Protein AF-A0A927XSB9-F1 (afdb_monomer_lite)

Radius of gyration: 23.4 Å; chains: 1; bounding box: 51×27×70 Å

Sequence (166 aa):
MTPLTPRLLVCGVFGLVYGLFAYFFMPDFPDAPRWALIGGLAAFGGLLLFMTISDDRRTRRYEKAEKRLPCVPTFCMAANLREERKVSGVNVYLCGTEIILINVSKREPVITRLPRHELRKLILVPPVELRLETYDGTRLLLLSPYMEDFIRHLRMGGWPVDGQPS

Foldseek 3Di:
DPPCLVVLQVVLVVQQVVLVCCCVPVVVPNPPSVVSNVVSVVSNVVSVVVVVVVVVVLVVLVVVVCVVDPADFPDKDWWWKDFPPDTAIWIWTHDLQWIWTWGSVDPHTDIDIDGLQQWPAWEDDPDFWIWTAGPVRGIIIIGDNCVVVVVVVCVVSVRPYDYDPD

Structure (mmCIF, N/CA/C/O backbone):
data_AF-A0A927XSB9-F1
#
_entry.id   AF-A0A927XSB9-F1
#
loop_
_atom_site.group_PDB
_atom_site.id
_atom_site.type_symbol
_atom_site.label_atom_id
_atom_site.label_alt_id
_atom_site.label_comp_id
_atom_site.label_asym_id
_atom_site.label_entity_id
_atom_site.label_seq_id
_atom_site.pdbx_PDB_ins_code
_atom_site.Cartn_x
_atom_site.Cartn_y
_atom_site.Cartn_z
_atom_site.occupancy
_atom_site.B_iso_or_equiv
_atom_site.auth_seq_id
_atom_site.auth_comp_id
_atom_site.auth_asym_id
_atom_site.auth_atom_id
_atom_site.pdbx_PDB_model_num
ATOM 1 N N . MET A 1 1 ? 12.245 -8.504 -4.744 1.00 38.50 1 MET A N 1
ATOM 2 C CA . MET A 1 1 ? 12.181 -8.222 -6.193 1.00 38.50 1 MET A CA 1
ATOM 3 C C . MET A 1 1 ? 12.680 -6.802 -6.390 1.00 38.50 1 MET A C 1
ATOM 5 O O . MET A 1 1 ? 12.006 -5.877 -5.964 1.00 38.50 1 MET A O 1
ATOM 9 N N . THR A 1 2 ? 13.897 -6.629 -6.901 1.00 41.62 2 THR A N 1
ATOM 10 C CA . THR A 1 2 ? 14.430 -5.310 -7.270 1.00 41.62 2 THR A CA 1
ATOM 11 C C . THR A 1 2 ? 13.643 -4.775 -8.470 1.00 41.62 2 THR A C 1
ATOM 13 O O . THR A 1 2 ? 13.317 -5.560 -9.364 1.00 41.62 2 THR A O 1
ATOM 16 N N . PRO A 1 3 ? 13.288 -3.480 -8.512 1.00 48.84 3 PRO A N 1
ATOM 17 C CA . PRO A 1 3 ? 12.543 -2.943 -9.640 1.00 48.84 3 PRO A CA 1
ATOM 18 C C . PRO A 1 3 ? 13.443 -2.993 -10.886 1.00 48.84 3 PRO A C 1
ATOM 20 O O . PRO A 1 3 ? 14.503 -2.374 -10.932 1.00 48.84 3 PRO A O 1
ATOM 23 N N . LEU A 1 4 ? 13.046 -3.789 -11.882 1.00 57.00 4 LEU A N 1
ATOM 24 C CA . LEU A 1 4 ? 13.707 -3.899 -13.193 1.00 57.00 4 LEU A CA 1
ATOM 25 C C . LEU A 1 4 ? 13.527 -2.627 -14.041 1.00 57.00 4 LEU A C 1
ATOM 27 O O . LEU A 1 4 ? 14.335 -2.343 -14.921 1.00 57.00 4 LEU A O 1
ATOM 31 N N . THR A 1 5 ? 12.496 -1.840 -13.740 1.00 58.78 5 THR A N 1
ATOM 32 C CA . THR A 1 5 ? 12.108 -0.602 -14.425 1.00 58.78 5 THR A CA 1
ATOM 33 C C . THR A 1 5 ? 13.198 0.477 -14.478 1.00 58.78 5 THR A C 1
ATOM 35 O O . THR A 1 5 ? 13.467 0.946 -15.581 1.00 58.78 5 THR A O 1
ATOM 38 N N . PRO A 1 6 ? 13.892 0.851 -13.381 1.00 59.81 6 PRO A N 1
ATOM 39 C CA . PRO A 1 6 ? 14.976 1.830 -13.451 1.00 59.81 6 PRO A CA 1
ATOM 40 C C . PRO A 1 6 ? 16.161 1.346 -14.295 1.00 59.81 6 PRO A C 1
ATOM 42 O O . PRO A 1 6 ? 16.740 2.133 -15.030 1.00 59.81 6 PRO A O 1
ATOM 45 N N . ARG A 1 7 ? 16.502 0.050 -14.257 1.00 63.53 7 ARG A N 1
ATOM 46 C CA . ARG A 1 7 ? 17.627 -0.493 -15.042 1.00 63.53 7 ARG A CA 1
ATOM 47 C C . ARG A 1 7 ? 17.337 -0.480 -16.541 1.00 63.53 7 ARG A C 1
ATOM 49 O O . ARG A 1 7 ? 18.194 -0.080 -17.319 1.00 63.53 7 ARG A O 1
ATOM 56 N N . LEU A 1 8 ? 16.121 -0.860 -16.931 1.00 66.94 8 LEU A N 1
ATOM 57 C CA . LEU A 1 8 ? 15.688 -0.826 -18.328 1.00 66.94 8 LEU A CA 1
ATOM 58 C C . LEU A 1 8 ? 15.603 0.607 -18.871 1.00 66.94 8 LEU A C 1
ATOM 60 O O . LEU A 1 8 ? 15.962 0.840 -20.022 1.00 66.94 8 LEU A O 1
ATOM 64 N N . LEU A 1 9 ? 15.199 1.569 -18.035 1.00 68.38 9 LEU A N 1
ATOM 65 C CA . LEU A 1 9 ? 15.166 2.985 -18.401 1.00 68.38 9 LEU A CA 1
ATOM 66 C C . LEU A 1 9 ? 16.569 3.557 -18.601 1.00 68.38 9 LEU A C 1
ATOM 68 O O . LEU A 1 9 ? 16.815 4.203 -19.616 1.00 68.38 9 LEU A O 1
ATOM 72 N N . VAL A 1 10 ? 17.514 3.236 -17.712 1.00 72.81 10 VAL A N 1
ATOM 73 C CA . VAL A 1 10 ? 18.922 3.617 -17.892 1.00 72.81 10 VAL A CA 1
ATOM 74 C C . VAL A 1 10 ? 19.497 3.009 -19.174 1.00 72.81 10 VAL A C 1
ATOM 76 O O . VAL A 1 10 ? 20.092 3.738 -19.958 1.00 72.81 10 VAL A O 1
ATOM 79 N N . CYS A 1 11 ? 19.276 1.717 -19.447 1.00 69.94 11 CYS A N 1
ATOM 80 C CA . CYS A 1 11 ? 19.756 1.081 -20.680 1.00 69.94 11 CYS A CA 1
ATOM 81 C C . CYS A 1 11 ? 19.141 1.695 -21.950 1.00 69.94 11 CYS A C 1
ATOM 83 O O . CYS A 1 11 ? 19.862 1.919 -22.920 1.00 69.94 11 CYS A O 1
ATOM 85 N N . GLY A 1 12 ? 17.838 1.997 -21.945 1.00 68.31 12 GLY A N 1
ATOM 86 C CA . GLY A 1 12 ? 17.158 2.636 -23.076 1.00 68.31 12 GLY A CA 1
ATOM 87 C C . GLY A 1 12 ? 17.679 4.047 -23.360 1.00 68.31 12 GLY A C 1
ATOM 88 O O . GLY A 1 12 ? 17.957 4.379 -24.510 1.00 68.31 12 GLY A O 1
ATOM 89 N N . VAL A 1 13 ? 17.884 4.856 -22.315 1.00 76.69 13 VAL A N 1
ATOM 90 C CA . VAL A 1 13 ? 18.477 6.199 -22.439 1.00 76.69 13 VAL A CA 1
ATOM 91 C C . VAL A 1 13 ? 19.923 6.112 -22.931 1.00 76.69 13 VAL A C 1
ATOM 93 O O . VAL A 1 13 ? 20.305 6.848 -23.835 1.00 76.69 13 VAL A O 1
ATOM 96 N N . PHE A 1 14 ? 20.717 5.182 -22.396 1.00 75.25 14 PHE A N 1
ATOM 97 C CA . PHE A 1 14 ? 22.113 5.007 -22.798 1.00 75.25 14 PHE A CA 1
ATOM 98 C C . PHE A 1 14 ? 22.244 4.580 -24.267 1.00 75.25 14 PHE A C 1
ATOM 100 O O . PHE A 1 14 ? 23.088 5.109 -24.985 1.00 75.25 14 PHE A O 1
ATOM 107 N N . GLY A 1 15 ? 21.374 3.680 -24.741 1.00 71.12 15 GLY A N 1
ATOM 108 C CA . GLY A 1 15 ? 21.325 3.269 -26.147 1.00 71.12 15 GLY A CA 1
ATOM 109 C C . GLY A 1 15 ? 20.950 4.411 -27.096 1.00 71.12 15 GLY A C 1
ATOM 110 O O . GLY A 1 15 ? 21.559 4.549 -28.155 1.00 71.12 15 GLY A O 1
ATOM 111 N N . LEU A 1 16 ? 20.007 5.273 -26.700 1.00 74.12 16 LEU A N 1
ATOM 112 C CA . LEU A 1 16 ? 19.628 6.461 -27.471 1.00 74.12 16 LEU A CA 1
ATOM 113 C C . LEU A 1 16 ? 20.778 7.479 -27.550 1.00 74.12 16 LEU A C 1
ATOM 115 O O . LEU A 1 16 ? 21.092 7.974 -28.632 1.00 74.12 16 LEU A O 1
ATOM 119 N N . VAL A 1 17 ? 21.433 7.760 -26.419 1.00 79.75 17 VAL A N 1
ATOM 120 C CA . VAL A 1 17 ? 22.582 8.679 -26.347 1.00 79.75 17 VAL A CA 1
ATOM 121 C C . VAL A 1 17 ? 23.753 8.154 -27.176 1.00 79.75 17 VAL A C 1
ATOM 123 O O . VAL A 1 17 ? 24.354 8.913 -27.932 1.00 79.75 17 VAL A 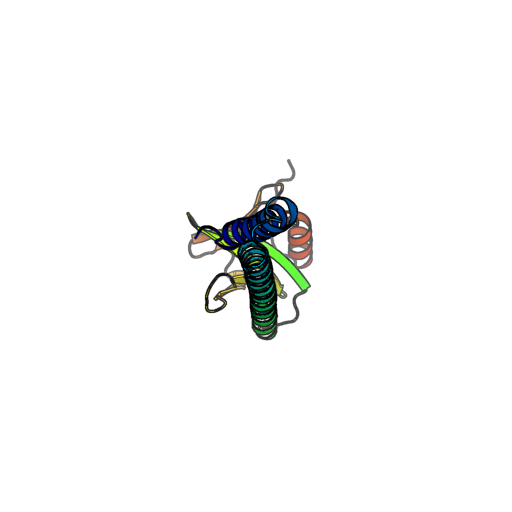O 1
ATOM 126 N N . TYR A 1 18 ? 24.048 6.856 -27.092 1.00 76.25 18 TYR A N 1
ATOM 127 C CA . TYR A 1 18 ? 25.088 6.226 -27.901 1.00 76.25 18 TYR A CA 1
ATOM 128 C C . TYR A 1 18 ? 24.769 6.284 -29.403 1.00 76.25 18 TYR A C 1
ATOM 130 O O . TYR A 1 18 ? 25.643 6.635 -30.192 1.00 76.25 18 TYR A O 1
ATOM 138 N N . GLY A 1 19 ? 23.522 6.007 -29.806 1.00 70.81 19 GLY A N 1
ATOM 139 C CA . GLY A 1 19 ? 23.090 6.108 -31.204 1.00 70.81 19 GLY A CA 1
ATOM 140 C C . GLY A 1 19 ? 23.194 7.532 -31.762 1.00 70.81 19 GLY A C 1
ATOM 141 O O . GLY A 1 19 ? 23.668 7.718 -32.880 1.00 70.81 19 GLY A O 1
ATOM 142 N N . LEU A 1 20 ? 22.830 8.542 -30.963 1.00 77.56 20 LEU A N 1
ATOM 143 C CA . LEU A 1 20 ? 23.030 9.957 -31.301 1.00 77.56 20 LEU A CA 1
ATOM 144 C C . LEU A 1 20 ? 24.515 10.295 -31.451 1.00 77.56 20 LEU A C 1
ATOM 146 O O . LEU A 1 20 ? 24.906 10.918 -32.434 1.00 77.56 20 LEU A O 1
ATOM 150 N N . PHE A 1 21 ? 25.350 9.858 -30.510 1.00 77.88 21 PHE A N 1
ATOM 151 C CA . PHE A 1 21 ? 26.790 10.096 -30.565 1.00 77.88 21 PHE A CA 1
ATOM 152 C C . PHE A 1 21 ? 27.422 9.454 -31.810 1.00 77.88 21 PHE A C 1
ATOM 154 O O . PHE A 1 21 ? 28.130 10.122 -32.557 1.00 77.88 21 PHE A O 1
ATOM 161 N N . ALA A 1 22 ? 27.108 8.191 -32.106 1.00 71.12 22 ALA A N 1
ATOM 162 C CA . ALA A 1 22 ? 27.592 7.522 -33.311 1.00 71.12 22 ALA A CA 1
ATOM 163 C C . ALA A 1 22 ? 27.161 8.260 -34.592 1.00 71.12 22 ALA A C 1
ATOM 165 O O . ALA A 1 22 ? 27.962 8.405 -35.512 1.00 71.12 22 ALA A O 1
ATOM 166 N N . TYR A 1 23 ? 25.927 8.774 -34.641 1.00 69.62 23 TYR A N 1
ATOM 167 C CA . TYR A 1 23 ? 25.404 9.509 -35.796 1.00 69.62 23 TYR A CA 1
ATOM 168 C C . TYR A 1 23 ? 26.144 10.827 -36.067 1.00 69.62 23 TYR A C 1
ATOM 170 O O . TYR A 1 23 ? 26.413 11.146 -37.222 1.00 69.62 23 TYR A O 1
ATOM 178 N N . PHE A 1 24 ? 26.492 11.586 -35.023 1.00 75.06 24 PHE A N 1
ATOM 179 C CA . PHE A 1 24 ? 27.191 12.868 -35.181 1.00 75.06 24 PHE A CA 1
ATOM 180 C C . PHE A 1 24 ? 28.705 12.727 -35.382 1.00 75.06 24 PHE A C 1
ATOM 182 O O . PHE A 1 24 ? 29.298 13.560 -36.064 1.00 75.06 24 PHE A O 1
ATOM 189 N N . PHE A 1 25 ? 29.331 11.704 -34.795 1.00 73.75 25 PHE A N 1
ATOM 190 C CA . PHE A 1 25 ? 30.794 11.588 -34.733 1.00 73.75 25 PHE A CA 1
ATOM 191 C C . PHE A 1 25 ? 31.397 10.539 -35.685 1.00 73.75 25 PHE A C 1
ATOM 193 O O . PHE A 1 25 ? 32.619 10.457 -35.777 1.00 73.75 25 PHE A O 1
ATOM 200 N N . MET A 1 26 ? 30.585 9.764 -36.418 1.00 66.69 26 MET A N 1
ATOM 201 C CA . MET A 1 26 ? 31.054 8.817 -37.447 1.00 66.69 26 MET A CA 1
ATOM 202 C C . MET A 1 26 ? 30.409 9.086 -38.822 1.00 66.69 26 MET A C 1
ATOM 204 O O . MET A 1 26 ? 29.665 8.245 -39.327 1.00 66.69 26 MET A O 1
ATOM 208 N N . PRO A 1 27 ? 30.676 10.245 -39.453 1.00 64.19 27 PRO A N 1
ATOM 209 C CA . PRO A 1 27 ? 30.068 10.611 -40.737 1.00 64.19 27 PRO A CA 1
ATOM 210 C C . PRO A 1 27 ? 30.527 9.730 -41.913 1.00 64.19 27 PRO A C 1
ATOM 212 O O . PRO A 1 27 ? 29.800 9.606 -42.897 1.00 64.19 27 PRO A O 1
ATOM 215 N N . ASP A 1 28 ? 31.697 9.093 -41.803 1.00 64.69 28 ASP A N 1
ATOM 21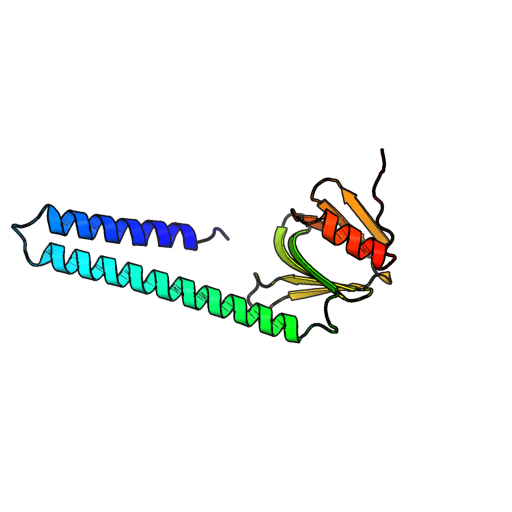6 C CA . ASP A 1 28 ? 32.329 8.321 -42.886 1.00 64.69 28 ASP A CA 1
ATOM 217 C C . ASP A 1 28 ? 31.707 6.933 -43.111 1.00 64.69 28 ASP A C 1
ATOM 219 O O . ASP A 1 28 ? 31.946 6.288 -44.131 1.00 64.69 28 ASP A O 1
ATOM 223 N N . PHE A 1 29 ? 30.875 6.472 -42.178 1.00 61.19 29 PHE A N 1
ATOM 224 C CA . PHE A 1 29 ? 30.112 5.236 -42.300 1.00 61.19 29 PHE A CA 1
ATOM 225 C C . PHE A 1 29 ? 28.634 5.614 -42.296 1.00 61.19 29 PHE A C 1
ATOM 227 O O . PHE A 1 29 ? 28.049 5.670 -41.231 1.00 61.19 29 PHE A O 1
ATOM 234 N N . PRO A 1 30 ? 27.993 5.920 -43.431 1.00 59.59 30 PRO A N 1
ATOM 235 C CA . PRO A 1 30 ? 26.651 6.510 -43.426 1.00 59.59 30 PRO A CA 1
ATOM 236 C C . PRO A 1 30 ? 25.556 5.556 -42.926 1.00 59.59 30 PRO A C 1
ATOM 238 O O . PRO A 1 30 ? 24.545 6.006 -42.388 1.00 59.59 30 PRO A O 1
ATOM 241 N N . ASP A 1 31 ? 25.746 4.244 -43.073 1.00 66.38 31 ASP A N 1
ATOM 242 C CA . ASP A 1 31 ? 24.692 3.268 -42.792 1.00 66.38 31 ASP A CA 1
ATOM 243 C C . ASP A 1 31 ? 24.696 2.788 -41.335 1.00 66.38 31 ASP A C 1
ATOM 245 O O . ASP A 1 31 ? 23.654 2.798 -40.678 1.00 66.38 31 ASP A O 1
ATOM 249 N N . ALA A 1 32 ? 25.853 2.417 -40.779 1.00 63.56 32 ALA A N 1
ATOM 250 C CA . ALA A 1 32 ? 25.947 1.860 -39.422 1.00 63.56 32 ALA A CA 1
ATOM 251 C C . ALA A 1 32 ? 25.394 2.785 -38.300 1.00 63.56 32 ALA A C 1
ATOM 253 O O . ALA A 1 32 ? 24.655 2.295 -37.441 1.00 63.56 32 ALA A O 1
ATOM 254 N N . PRO A 1 33 ? 25.638 4.109 -38.303 1.00 64.31 33 PRO A N 1
ATOM 255 C CA . PRO A 1 33 ? 25.101 5.055 -37.330 1.00 64.31 33 PRO A CA 1
ATOM 256 C C . PRO A 1 33 ? 23.606 5.317 -37.508 1.00 64.31 33 PRO A C 1
ATOM 258 O O . PRO A 1 33 ? 22.898 5.513 -36.523 1.00 64.31 33 PRO A O 1
ATOM 261 N N . ARG A 1 34 ? 23.092 5.285 -38.746 1.00 67.81 34 ARG A N 1
ATOM 262 C CA . ARG A 1 34 ? 21.647 5.395 -39.011 1.00 67.81 34 ARG A CA 1
ATOM 263 C C . ARG A 1 34 ? 20.899 4.203 -38.427 1.00 67.81 34 ARG A C 1
ATOM 265 O O . ARG A 1 34 ? 19.902 4.392 -37.734 1.00 67.81 34 ARG A O 1
ATOM 272 N N . TRP A 1 35 ? 21.411 2.991 -38.638 1.00 69.88 35 TRP A N 1
ATOM 273 C CA . TRP A 1 35 ? 20.838 1.782 -38.047 1.00 69.88 35 TRP A CA 1
ATOM 274 C C . TRP A 1 35 ? 20.955 1.770 -36.517 1.00 69.88 35 TRP A C 1
ATOM 276 O O . TRP A 1 35 ? 20.002 1.373 -35.846 1.00 69.88 35 TRP A O 1
ATOM 286 N N . ALA A 1 36 ? 22.059 2.271 -35.953 1.00 69.12 36 ALA A N 1
ATOM 287 C CA . ALA A 1 36 ? 22.220 2.428 -34.505 1.00 69.12 36 ALA A CA 1
ATOM 288 C C . ALA A 1 36 ? 21.215 3.431 -33.905 1.00 69.12 36 ALA A C 1
ATOM 290 O O . ALA A 1 36 ? 20.614 3.156 -32.865 1.00 69.12 36 ALA A O 1
ATOM 291 N N . LEU A 1 37 ? 20.975 4.562 -34.576 1.00 69.06 37 LEU A N 1
ATOM 292 C CA . LEU A 1 37 ? 19.991 5.565 -34.165 1.00 69.06 37 LEU A CA 1
ATOM 293 C C . LEU A 1 37 ? 18.555 5.022 -34.246 1.00 69.06 37 LEU A C 1
ATOM 295 O O . LEU A 1 37 ? 17.788 5.176 -33.296 1.00 69.06 37 LEU A O 1
ATOM 299 N N . ILE A 1 38 ? 18.201 4.346 -35.345 1.00 74.44 38 ILE A N 1
ATOM 300 C CA . ILE A 1 38 ? 16.883 3.717 -35.531 1.00 74.44 38 ILE A CA 1
ATOM 301 C C . ILE A 1 38 ? 16.658 2.623 -34.479 1.00 74.44 38 ILE A C 1
ATOM 303 O O . ILE A 1 38 ? 15.595 2.577 -33.863 1.00 74.44 38 ILE A O 1
ATOM 307 N N . GLY A 1 39 ? 17.663 1.780 -34.223 1.00 73.38 39 GLY A N 1
ATOM 308 C CA . GLY A 1 39 ? 17.608 0.751 -33.184 1.00 73.38 39 GLY A CA 1
ATOM 309 C C . GLY A 1 39 ? 17.442 1.337 -31.779 1.00 73.38 39 GLY A C 1
ATOM 310 O O . GLY A 1 39 ? 16.610 0.857 -31.008 1.00 73.38 39 GLY A O 1
ATOM 311 N N . GLY A 1 40 ? 18.168 2.414 -31.463 1.00 70.81 40 GLY A N 1
ATOM 312 C CA . GLY A 1 40 ? 18.045 3.140 -30.196 1.00 70.81 40 GLY A CA 1
ATOM 313 C C . GLY A 1 40 ? 16.667 3.781 -30.005 1.00 70.81 40 GLY A C 1
ATOM 314 O O . GLY A 1 40 ? 16.055 3.620 -28.948 1.00 70.81 40 GLY A O 1
ATOM 315 N N . LEU A 1 41 ? 16.136 4.442 -31.039 1.00 76.38 41 LEU A N 1
ATOM 316 C CA . LEU A 1 41 ? 14.790 5.026 -31.036 1.00 76.38 41 LEU A CA 1
ATOM 317 C C . LEU A 1 41 ? 13.697 3.961 -30.892 1.00 76.38 41 LEU A C 1
ATOM 319 O O . LEU A 1 41 ? 12.770 4.146 -30.104 1.00 76.38 41 LEU A O 1
ATOM 323 N N . ALA A 1 42 ? 13.812 2.836 -31.601 1.00 75.31 42 ALA A N 1
ATOM 324 C CA . ALA A 1 42 ? 12.857 1.735 -31.509 1.00 75.31 42 ALA A CA 1
ATOM 325 C C . ALA A 1 42 ? 12.864 1.083 -30.115 1.00 75.31 42 ALA A C 1
ATOM 327 O O . ALA A 1 42 ? 11.799 0.841 -29.545 1.00 75.31 42 ALA A O 1
ATOM 328 N N . ALA A 1 43 ? 14.045 0.849 -29.532 1.00 71.81 43 ALA A N 1
ATOM 329 C CA . ALA A 1 43 ? 14.175 0.300 -28.182 1.00 71.81 43 ALA A CA 1
ATOM 330 C C . ALA A 1 43 ? 13.606 1.252 -27.117 1.00 71.81 43 ALA A C 1
ATOM 332 O O . ALA A 1 43 ? 12.889 0.817 -26.214 1.00 71.81 43 ALA A O 1
ATOM 333 N N . PHE A 1 44 ? 13.871 2.554 -27.243 1.00 73.88 44 PHE A N 1
ATOM 334 C CA . PHE A 1 44 ? 13.332 3.571 -26.343 1.00 73.88 44 PHE A CA 1
ATOM 335 C C . PHE A 1 44 ? 11.810 3.728 -26.486 1.00 73.88 44 PHE A C 1
ATOM 337 O O . PHE A 1 44 ? 11.095 3.748 -25.485 1.00 73.88 44 PHE A O 1
ATOM 344 N N . GLY A 1 45 ? 11.290 3.757 -27.716 1.00 75.38 45 GLY A N 1
ATOM 345 C CA . GLY A 1 45 ? 9.851 3.788 -27.985 1.00 75.38 45 GLY A CA 1
ATOM 346 C C . GLY A 1 45 ? 9.128 2.553 -27.441 1.00 75.38 45 GLY A C 1
ATOM 347 O O . GLY A 1 45 ? 8.101 2.683 -26.777 1.00 75.38 45 GLY A O 1
ATOM 348 N N . GLY A 1 46 ? 9.696 1.358 -27.636 1.00 75.44 46 GLY A N 1
ATOM 349 C CA . GLY A 1 46 ? 9.180 0.115 -27.058 1.00 75.44 46 GLY A CA 1
ATOM 350 C C . GLY A 1 46 ? 9.190 0.120 -25.526 1.00 75.44 46 GLY A C 1
ATOM 351 O O . GLY A 1 46 ? 8.235 -0.346 -24.905 1.00 75.44 46 GLY A O 1
ATOM 352 N N . LEU A 1 47 ? 10.221 0.703 -24.906 1.00 75.12 47 LEU A N 1
ATOM 353 C CA . LEU A 1 47 ? 10.295 0.885 -23.457 1.00 75.12 47 LEU A CA 1
ATOM 354 C C . LEU A 1 47 ? 9.201 1.835 -22.942 1.00 75.12 47 LEU A C 1
ATOM 356 O O . LEU A 1 47 ? 8.528 1.506 -21.965 1.00 75.12 47 LEU A O 1
ATOM 360 N N . LEU A 1 48 ? 9.006 2.987 -23.591 1.00 73.81 48 LEU A N 1
ATOM 361 C CA . LEU A 1 48 ? 7.945 3.933 -23.234 1.00 73.81 48 LEU A CA 1
ATOM 362 C C . LEU A 1 48 ? 6.565 3.284 -23.352 1.00 73.81 48 LEU A C 1
ATOM 364 O O . LEU A 1 48 ? 5.763 3.389 -22.426 1.00 73.81 48 LEU A O 1
ATOM 368 N N . LEU A 1 49 ? 6.316 2.554 -24.443 1.00 75.56 49 LEU A N 1
ATOM 369 C CA . LEU A 1 49 ? 5.069 1.819 -24.647 1.00 75.56 49 LEU A CA 1
ATOM 370 C C . LEU A 1 49 ? 4.865 0.738 -23.572 1.00 75.56 49 LEU A C 1
ATOM 372 O O . LEU A 1 49 ? 3.758 0.526 -23.086 1.00 75.56 49 LEU A O 1
ATOM 376 N N . PHE A 1 50 ? 5.933 0.051 -23.165 1.00 73.19 50 PHE A N 1
ATOM 377 C CA . PHE A 1 50 ? 5.868 -0.927 -22.083 1.00 73.19 50 PHE A CA 1
ATOM 378 C C . PHE A 1 50 ? 5.533 -0.273 -20.739 1.00 73.19 50 PHE A C 1
ATOM 380 O O . PHE A 1 50 ? 4.721 -0.817 -19.987 1.00 73.19 50 PHE A O 1
ATOM 387 N N . MET A 1 51 ? 6.121 0.890 -20.438 1.00 67.69 51 MET A N 1
ATOM 388 C CA . MET A 1 51 ? 5.812 1.642 -19.221 1.00 67.69 51 MET A CA 1
ATOM 389 C C . MET A 1 51 ? 4.353 2.101 -19.207 1.00 67.69 51 MET A C 1
ATOM 391 O O . MET A 1 51 ? 3.656 1.817 -18.235 1.00 67.69 51 MET A O 1
ATOM 395 N N . THR A 1 52 ? 3.852 2.690 -20.299 1.00 68.50 52 THR A N 1
ATOM 396 C CA . THR A 1 52 ? 2.450 3.134 -20.383 1.00 68.50 52 THR A CA 1
ATOM 397 C C . THR A 1 52 ? 1.471 1.968 -20.283 1.00 68.50 52 THR A C 1
ATOM 399 O O . THR A 1 52 ? 0.522 2.036 -19.511 1.00 68.50 52 THR A O 1
ATOM 402 N N . ILE A 1 53 ? 1.725 0.847 -20.969 1.00 69.88 53 ILE A N 1
ATOM 403 C CA . ILE A 1 53 ? 0.885 -0.360 -20.868 1.00 69.88 53 ILE A CA 1
ATOM 404 C C . ILE A 1 53 ? 0.933 -0.956 -19.454 1.00 69.88 53 ILE A C 1
ATOM 406 O O . ILE A 1 53 ? -0.074 -1.478 -18.963 1.00 69.88 53 ILE A O 1
ATOM 410 N N . SER A 1 54 ? 2.095 -0.935 -18.801 1.00 65.44 54 SER A N 1
ATOM 411 C CA . SER A 1 54 ? 2.247 -1.430 -17.433 1.00 65.44 54 SER A CA 1
ATOM 412 C C . SER A 1 54 ? 1.466 -0.567 -16.443 1.00 65.44 54 SER A C 1
ATOM 414 O O . SER A 1 54 ? 0.766 -1.122 -15.590 1.00 65.44 54 SER A O 1
ATOM 416 N N . ASP A 1 55 ? 1.536 0.756 -16.583 1.00 68.62 55 ASP A N 1
ATOM 417 C CA . ASP A 1 55 ? 0.780 1.692 -15.755 1.00 68.62 55 ASP A CA 1
ATOM 418 C C . ASP A 1 55 ? -0.722 1.551 -16.000 1.00 68.62 55 ASP A C 1
ATOM 420 O O . ASP A 1 55 ? -1.453 1.303 -15.045 1.00 68.62 55 ASP A O 1
ATOM 424 N N . ASP A 1 56 ? -1.183 1.517 -17.251 1.00 68.75 56 ASP A N 1
ATOM 425 C CA . ASP A 1 56 ? -2.597 1.295 -17.588 1.00 68.75 56 ASP A CA 1
ATOM 426 C C . ASP A 1 56 ? -3.142 -0.013 -17.005 1.00 68.75 56 ASP A C 1
ATOM 428 O O . ASP A 1 56 ? -4.254 -0.079 -16.469 1.00 68.75 56 ASP A O 1
ATOM 432 N N . ARG A 1 57 ? -2.355 -1.092 -17.076 1.00 69.81 57 ARG A N 1
ATOM 433 C CA . ARG A 1 57 ? -2.732 -2.375 -16.467 1.00 69.81 57 ARG A CA 1
ATOM 434 C C . ARG A 1 57 ? -2.812 -2.269 -14.951 1.00 69.81 57 ARG A C 1
ATOM 436 O O . ARG A 1 57 ? -3.674 -2.923 -14.360 1.00 69.81 57 ARG A O 1
ATOM 443 N N . ARG A 1 58 ? -1.930 -1.496 -14.319 1.00 67.12 58 ARG A N 1
ATOM 444 C CA . ARG A 1 58 ? -1.931 -1.282 -12.871 1.00 67.12 58 ARG A CA 1
ATOM 445 C C . ARG A 1 58 ? -3.144 -0.452 -12.451 1.00 67.12 58 ARG A C 1
ATOM 447 O O . ARG A 1 58 ? -3.865 -0.892 -11.559 1.00 67.12 58 ARG A O 1
ATOM 454 N N . THR A 1 59 ? -3.434 0.645 -13.146 1.00 69.56 59 THR A N 1
ATOM 455 C CA . THR A 1 59 ? -4.602 1.512 -12.914 1.00 69.56 59 THR A CA 1
ATOM 456 C C . THR A 1 59 ? -5.902 0.731 -13.067 1.00 69.56 59 THR A C 1
ATOM 458 O O . THR A 1 59 ? -6.712 0.694 -12.146 1.00 69.56 59 THR A O 1
ATOM 461 N N . ARG A 1 60 ? -6.054 -0.055 -14.142 1.00 72.56 60 ARG A N 1
ATOM 462 C CA . ARG A 1 60 ? -7.237 -0.917 -14.324 1.00 72.56 60 ARG A CA 1
ATOM 463 C C . ARG A 1 60 ? -7.382 -1.987 -13.242 1.00 72.56 60 ARG A C 1
ATOM 465 O O . ARG A 1 60 ? -8.500 -2.398 -12.935 1.00 72.56 60 ARG A O 1
ATOM 472 N N . ARG A 1 61 ? -6.279 -2.504 -12.688 1.00 71.38 61 ARG A N 1
ATOM 473 C CA . ARG A 1 61 ? -6.336 -3.452 -11.560 1.00 71.38 61 ARG A CA 1
ATOM 474 C C . ARG A 1 61 ? -6.802 -2.767 -10.282 1.00 71.38 61 ARG A C 1
ATOM 476 O O . ARG A 1 61 ? -7.596 -3.377 -9.571 1.00 71.38 61 ARG A O 1
ATOM 483 N N . TYR A 1 62 ? -6.358 -1.538 -10.024 1.00 71.31 62 TYR A N 1
ATOM 484 C CA . TYR A 1 62 ? -6.873 -0.727 -8.922 1.00 71.31 62 TYR A CA 1
ATOM 485 C C . TYR A 1 62 ? -8.363 -0.455 -9.092 1.00 71.31 62 TYR A C 1
ATOM 487 O O . TYR A 1 62 ? -9.128 -0.839 -8.219 1.00 71.31 62 TYR A O 1
ATOM 495 N N . GLU A 1 63 ? -8.798 0.049 -10.247 1.00 77.31 63 GLU A N 1
ATOM 496 C CA . GLU A 1 63 ? -10.218 0.317 -10.514 1.00 77.31 63 GLU A CA 1
ATOM 497 C C . GLU A 1 63 ? -11.090 -0.937 -10.349 1.00 77.31 63 GLU A C 1
ATOM 499 O O . GLU A 1 63 ? -12.184 -0.891 -9.789 1.00 77.31 63 GLU A O 1
ATOM 504 N N . LYS A 1 64 ? -10.614 -2.097 -10.821 1.00 78.94 64 LYS A N 1
ATOM 505 C CA . LYS A 1 64 ? -11.323 -3.372 -10.637 1.00 78.94 64 LYS A CA 1
ATOM 506 C C . LYS A 1 64 ? -11.370 -3.817 -9.178 1.00 78.94 64 LYS A C 1
ATOM 508 O O . LYS A 1 64 ? -12.346 -4.457 -8.797 1.00 78.94 64 LYS A O 1
ATOM 513 N N . ALA A 1 65 ? -10.331 -3.545 -8.393 1.00 76.50 65 ALA A N 1
ATOM 514 C CA . ALA A 1 65 ? -10.304 -3.860 -6.969 1.00 76.50 65 ALA A CA 1
ATOM 515 C C . ALA A 1 65 ? -11.191 -2.894 -6.166 1.00 76.50 65 ALA A C 1
ATOM 517 O O . ALA A 1 65 ? -11.931 -3.343 -5.297 1.00 76.50 65 ALA A O 1
ATOM 518 N N . GLU A 1 66 ? -11.200 -1.607 -6.514 1.00 76.38 66 GLU A N 1
ATOM 519 C CA . GLU A 1 66 ? -12.060 -0.587 -5.908 1.00 76.38 66 GLU A CA 1
ATOM 520 C C . GLU A 1 66 ? -13.542 -0.856 -6.167 1.00 76.38 66 GLU A C 1
ATOM 522 O O . GLU A 1 66 ? -14.349 -0.774 -5.248 1.00 76.38 66 GLU A O 1
ATOM 527 N N . LYS A 1 67 ? -13.909 -1.311 -7.372 1.00 80.94 67 LYS A N 1
ATOM 528 C CA . LYS A 1 67 ? -15.284 -1.757 -7.675 1.00 80.94 67 LYS A CA 1
ATOM 529 C C . LYS A 1 67 ? -15.758 -2.947 -6.833 1.00 80.94 67 LYS A C 1
ATOM 531 O O . LYS A 1 67 ? -16.949 -3.237 -6.822 1.00 80.94 67 LYS A O 1
ATOM 536 N N . ARG A 1 68 ? -14.846 -3.666 -6.170 1.00 79.88 68 ARG A N 1
ATOM 537 C CA . ARG A 1 68 ? -15.158 -4.794 -5.273 1.00 79.88 68 ARG A CA 1
ATOM 538 C C . ARG A 1 68 ? -15.211 -4.381 -3.801 1.00 79.88 68 ARG A C 1
ATOM 540 O O . ARG A 1 68 ? -15.365 -5.253 -2.942 1.00 79.88 68 ARG A O 1
ATOM 547 N N . LEU A 1 69 ? -15.041 -3.095 -3.496 1.00 81.94 69 LEU A N 1
ATOM 548 C CA . LEU A 1 69 ? -15.196 -2.598 -2.138 1.00 81.94 69 LEU A CA 1
ATOM 549 C C . LEU A 1 69 ? -16.655 -2.775 -1.688 1.00 81.94 69 LEU A C 1
ATOM 551 O O . LEU A 1 69 ? -17.572 -2.559 -2.479 1.00 81.94 69 LEU A O 1
ATOM 555 N N . PRO A 1 70 ? -16.883 -3.184 -0.429 1.00 77.62 70 PRO A N 1
ATOM 556 C CA . PRO A 1 70 ? -18.227 -3.416 0.092 1.00 77.62 70 PRO A CA 1
ATOM 557 C C . PRO A 1 70 ? -19.036 -2.119 0.251 1.00 77.62 70 PRO A C 1
ATOM 559 O O . PRO A 1 70 ? -20.260 -2.178 0.321 1.00 77.62 70 PRO A O 1
ATOM 562 N N . CYS A 1 71 ? -18.379 -0.956 0.303 1.00 83.25 71 CYS A N 1
ATOM 563 C CA . CYS A 1 71 ? -19.032 0.343 0.424 1.00 83.25 71 CYS A CA 1
ATOM 564 C C . CYS A 1 71 ? -18.182 1.476 -0.172 1.00 83.25 71 CYS A C 1
ATOM 566 O O . CYS A 1 71 ? -17.040 1.271 -0.586 1.00 83.25 71 CYS A O 1
ATOM 568 N N . VAL A 1 72 ? -18.746 2.688 -0.187 1.00 85.75 72 VAL A N 1
ATOM 569 C CA . VAL A 1 72 ? -18.033 3.909 -0.587 1.00 85.75 72 VAL A CA 1
ATOM 570 C C . VAL A 1 72 ? -17.005 4.263 0.498 1.00 85.75 72 VAL A C 1
ATOM 572 O O . VAL A 1 72 ? -17.390 4.398 1.663 1.00 85.75 72 VAL A O 1
ATOM 575 N N . PRO A 1 73 ? -15.709 4.391 0.160 1.00 86.88 73 PRO A N 1
ATOM 576 C CA . PRO A 1 73 ? -14.686 4.721 1.141 1.00 86.88 73 PRO A CA 1
ATOM 577 C C . PRO A 1 73 ? -14.832 6.173 1.606 1.00 86.88 73 PRO A C 1
ATOM 579 O O . PRO A 1 73 ? -14.991 7.083 0.795 1.00 86.88 73 PRO A O 1
ATOM 582 N N . THR A 1 74 ? -14.739 6.400 2.916 1.00 89.19 74 THR A N 1
ATOM 583 C CA . THR A 1 74 ? -14.700 7.751 3.501 1.00 89.19 74 THR A CA 1
ATOM 584 C C . THR A 1 74 ? -13.304 8.360 3.439 1.00 89.19 74 THR A C 1
ATOM 586 O O . THR A 1 74 ? -13.157 9.576 3.508 1.00 89.19 74 THR A O 1
ATOM 589 N N . PHE A 1 75 ? -12.277 7.520 3.306 1.00 89.94 75 PHE A N 1
ATOM 590 C CA . PHE A 1 75 ? -10.888 7.934 3.172 1.00 89.94 75 PHE A CA 1
ATOM 591 C C . PHE A 1 75 ? -10.089 6.886 2.394 1.00 89.94 75 PHE A C 1
ATOM 593 O O . PHE A 1 75 ? -10.337 5.684 2.538 1.00 89.94 75 PHE A O 1
ATOM 600 N N . CYS A 1 76 ? -9.105 7.328 1.611 1.00 90.00 76 CYS A N 1
ATOM 601 C CA . CYS A 1 76 ? -8.168 6.457 0.910 1.00 90.00 76 CYS A CA 1
ATOM 602 C C . CYS A 1 76 ? -6.741 7.009 0.980 1.00 90.00 76 CYS A C 1
ATOM 604 O O . CYS A 1 76 ? -6.521 8.206 0.798 1.00 90.00 76 CYS A O 1
ATOM 606 N N . MET A 1 77 ? -5.758 6.134 1.189 1.00 91.50 77 MET A N 1
ATOM 607 C CA . MET A 1 77 ? -4.343 6.498 1.108 1.00 91.50 77 MET A CA 1
ATOM 608 C C . MET A 1 77 ? -3.478 5.339 0.624 1.00 91.50 77 MET A C 1
ATOM 610 O O . MET A 1 77 ? -3.788 4.172 0.856 1.00 91.50 77 MET A O 1
ATOM 614 N N . ALA A 1 78 ? -2.338 5.661 0.019 1.00 88.50 78 ALA A N 1
ATOM 615 C CA . ALA A 1 78 ? -1.263 4.696 -0.159 1.00 88.50 78 ALA A CA 1
ATOM 616 C C . ALA A 1 78 ? -0.459 4.570 1.146 1.00 88.50 78 ALA A C 1
ATOM 618 O O . ALA A 1 78 ? -0.153 5.570 1.799 1.00 88.50 78 ALA A O 1
ATOM 619 N N . ALA A 1 79 ? -0.101 3.345 1.520 1.00 88.94 79 ALA A N 1
ATOM 620 C CA . ALA A 1 79 ? 0.746 3.059 2.670 1.00 88.94 79 ALA A CA 1
ATOM 621 C C . ALA A 1 79 ? 1.661 1.861 2.389 1.00 88.94 79 ALA A C 1
ATOM 623 O O . ALA A 1 79 ? 1.400 1.027 1.521 1.00 88.94 79 ALA A O 1
ATOM 624 N N . ASN A 1 80 ? 2.735 1.743 3.157 1.00 88.56 80 ASN A N 1
ATOM 625 C CA . ASN A 1 80 ? 3.520 0.520 3.217 1.00 88.56 80 ASN A CA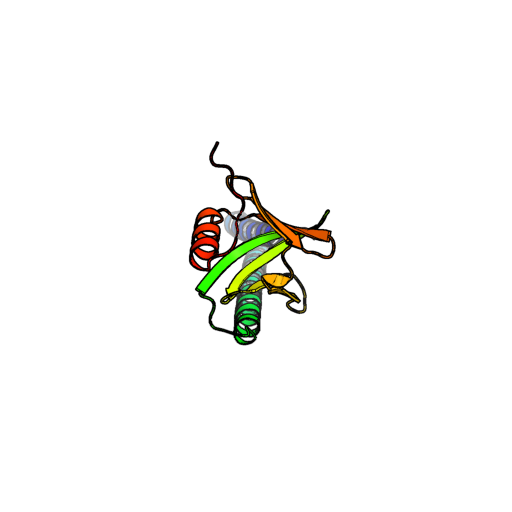 1
ATOM 626 C C . ASN A 1 80 ? 3.044 -0.311 4.407 1.00 88.56 80 ASN A C 1
ATOM 628 O O . ASN A 1 80 ? 3.076 0.149 5.545 1.00 88.56 80 ASN A O 1
ATOM 632 N N . LEU A 1 81 ? 2.622 -1.541 4.135 1.00 88.12 81 LEU A N 1
ATOM 633 C CA . LEU A 1 81 ? 2.319 -2.541 5.145 1.00 88.12 81 LEU A CA 1
ATOM 634 C C . LEU A 1 81 ? 3.591 -3.327 5.451 1.00 88.12 81 LEU A C 1
ATOM 636 O O . LEU A 1 81 ? 4.151 -3.978 4.562 1.00 88.12 81 LEU A O 1
ATOM 640 N N . ARG A 1 82 ? 4.040 -3.279 6.702 1.00 86.12 82 ARG A N 1
ATOM 641 C CA . ARG A 1 82 ? 5.109 -4.126 7.218 1.00 86.12 82 ARG A CA 1
ATOM 642 C C . ARG A 1 82 ? 4.500 -5.206 8.104 1.00 86.12 82 ARG A C 1
ATOM 644 O O . ARG A 1 82 ? 3.990 -4.933 9.187 1.00 86.12 82 ARG A O 1
ATOM 651 N N . GLU A 1 83 ? 4.590 -6.432 7.614 1.00 82.94 83 GLU A N 1
ATOM 652 C CA . GLU A 1 83 ? 4.208 -7.649 8.320 1.00 82.94 83 GLU A CA 1
ATOM 653 C C . GLU A 1 83 ? 5.496 -8.431 8.575 1.00 82.94 83 GLU A C 1
ATOM 655 O O . GLU A 1 83 ? 6.166 -8.864 7.634 1.00 82.94 83 GLU A O 1
ATOM 660 N N . GLU A 1 84 ? 5.903 -8.512 9.843 1.00 77.81 84 GLU A N 1
ATOM 661 C CA . GLU A 1 84 ? 7.152 -9.144 10.282 1.00 77.81 84 GLU A CA 1
ATOM 662 C C . GLU A 1 84 ? 8.401 -8.646 9.510 1.00 77.81 84 GLU A C 1
ATOM 664 O O . GLU A 1 84 ? 8.980 -7.600 9.828 1.00 77.81 84 GLU A O 1
ATOM 669 N N . ARG A 1 85 ? 8.819 -9.395 8.477 1.00 72.00 85 ARG A N 1
ATOM 670 C CA . ARG A 1 85 ? 9.998 -9.148 7.626 1.00 72.00 85 ARG A CA 1
ATOM 671 C C . ARG A 1 85 ? 9.658 -8.699 6.203 1.00 72.00 85 ARG A C 1
ATOM 673 O O . ARG A 1 85 ? 10.571 -8.495 5.403 1.00 72.00 85 ARG A O 1
ATOM 680 N N . LYS A 1 86 ? 8.379 -8.547 5.856 1.00 79.81 86 LYS A N 1
ATOM 681 C CA . LYS A 1 86 ? 7.943 -8.205 4.501 1.00 79.81 86 LYS A CA 1
ATOM 682 C C . LYS A 1 86 ? 7.299 -6.828 4.466 1.00 79.81 86 LYS A C 1
ATOM 684 O O . LYS A 1 86 ? 6.312 -6.575 5.146 1.00 79.81 86 LYS A O 1
ATOM 689 N N . VAL A 1 87 ? 7.845 -5.961 3.618 1.00 82.12 87 VAL A N 1
ATOM 690 C CA . VAL A 1 87 ? 7.245 -4.664 3.293 1.00 82.12 87 VAL A CA 1
ATOM 691 C C . VAL A 1 87 ? 6.503 -4.799 1.971 1.00 82.12 87 VAL A C 1
ATOM 693 O O . VAL A 1 87 ? 7.064 -5.275 0.982 1.00 82.12 87 VAL A O 1
ATOM 696 N N . SER A 1 88 ? 5.232 -4.412 1.961 1.00 84.56 88 SER A N 1
ATOM 697 C CA . SER A 1 88 ? 4.385 -4.413 0.771 1.00 84.56 88 SER A CA 1
ATOM 698 C C . SER A 1 88 ? 3.679 -3.072 0.627 1.00 84.56 88 SER A C 1
ATOM 700 O O . SER A 1 88 ? 3.093 -2.587 1.589 1.00 84.56 88 SER A O 1
ATOM 702 N N . GLY A 1 89 ? 3.677 -2.500 -0.577 1.00 85.56 89 GLY A N 1
ATOM 703 C CA . GLY A 1 89 ? 2.829 -1.347 -0.875 1.00 85.56 89 GLY A CA 1
ATOM 704 C C . GLY A 1 89 ? 1.360 -1.767 -0.920 1.00 85.56 89 GLY A C 1
ATOM 705 O O . GLY A 1 89 ? 1.015 -2.731 -1.616 1.00 85.56 89 GLY A O 1
ATOM 706 N N . VAL A 1 90 ? 0.515 -1.061 -0.175 1.00 88.94 90 VAL A N 1
ATOM 707 C CA . VAL A 1 90 ? -0.930 -1.283 -0.088 1.00 88.94 90 VAL A CA 1
ATOM 708 C C . VAL A 1 90 ? -1.680 0.037 -0.237 1.00 88.94 90 VAL A C 1
ATOM 710 O O . VAL A 1 90 ? -1.191 1.085 0.176 1.00 88.94 90 VAL A O 1
ATOM 713 N N . ASN A 1 91 ? -2.888 -0.020 -0.788 1.00 90.25 91 ASN A N 1
ATOM 714 C CA . ASN A 1 91 ? -3.850 1.062 -0.620 1.00 90.25 91 ASN A CA 1
ATOM 715 C C . ASN A 1 91 ? -4.739 0.735 0.576 1.00 90.25 91 ASN A C 1
ATOM 717 O O . ASN A 1 91 ? -5.267 -0.373 0.680 1.00 90.25 91 ASN A O 1
ATOM 721 N N . VAL A 1 92 ? -4.871 1.696 1.477 1.00 91.12 92 VAL A N 1
ATOM 722 C CA . VAL A 1 92 ? -5.691 1.629 2.679 1.00 91.12 92 VAL A CA 1
ATOM 723 C C . VAL A 1 92 ? -6.957 2.425 2.421 1.00 91.12 92 VAL A C 1
ATOM 725 O O . VAL A 1 92 ? -6.886 3.598 2.055 1.00 91.12 92 VAL A O 1
ATOM 728 N N . TYR A 1 93 ? -8.103 1.798 2.640 1.00 92.00 93 TYR A N 1
ATOM 729 C CA . TYR A 1 93 ? -9.415 2.419 2.538 1.00 92.00 93 TYR A CA 1
ATOM 730 C C . TYR A 1 93 ? -10.106 2.334 3.894 1.00 92.00 93 TYR A C 1
ATOM 732 O O . TYR A 1 93 ? -10.098 1.278 4.530 1.00 92.00 93 TYR A O 1
ATOM 740 N N . LEU A 1 94 ? -10.716 3.433 4.330 1.00 90.94 94 LEU A N 1
ATOM 741 C CA . LEU A 1 94 ? -11.610 3.437 5.482 1.00 90.94 94 LEU A CA 1
ATOM 742 C C . LEU A 1 94 ? -13.048 3.325 4.986 1.00 90.94 94 LEU A C 1
ATOM 744 O O . LEU A 1 94 ? -13.505 4.134 4.181 1.00 90.94 94 LEU A O 1
ATOM 748 N N . CYS A 1 95 ? -13.743 2.297 5.446 1.00 90.06 95 CYS A N 1
ATOM 749 C CA . CYS A 1 95 ? -15.057 1.889 4.973 1.00 90.06 95 CYS A CA 1
ATOM 750 C C . CYS A 1 95 ? -15.976 1.718 6.187 1.00 90.06 95 CYS A C 1
ATOM 752 O O . CYS A 1 95 ? -16.146 0.619 6.709 1.00 90.06 95 CYS A O 1
ATOM 754 N N . GLY A 1 96 ? -16.507 2.833 6.701 1.00 86.44 96 GLY A N 1
ATOM 755 C CA . GLY A 1 96 ? -17.303 2.843 7.932 1.00 86.44 96 GLY A CA 1
ATOM 756 C C . GLY A 1 96 ? -16.508 2.327 9.138 1.00 86.44 96 GLY A C 1
ATOM 757 O O . GLY A 1 96 ? -15.600 2.999 9.632 1.00 86.44 96 GLY A O 1
ATOM 758 N N . THR A 1 97 ? -16.846 1.126 9.608 1.00 87.06 97 THR A N 1
ATOM 759 C CA . THR A 1 97 ? -16.184 0.441 10.733 1.00 87.06 97 THR A CA 1
ATOM 760 C C . THR A 1 97 ? -15.157 -0.603 10.294 1.00 87.06 97 THR A C 1
ATOM 762 O O . THR A 1 97 ? -14.754 -1.438 11.103 1.00 87.06 97 THR A O 1
ATOM 765 N N . GLU A 1 98 ? -14.723 -0.580 9.035 1.00 90.38 98 GLU A N 1
ATOM 766 C CA . GLU A 1 98 ? -13.716 -1.498 8.504 1.00 90.38 98 GLU A CA 1
ATOM 767 C C . GLU A 1 98 ? -12.537 -0.741 7.892 1.00 90.38 98 GLU A C 1
ATOM 769 O O . GLU A 1 98 ? -12.707 0.264 7.195 1.00 90.38 98 GLU A O 1
ATOM 774 N N . ILE A 1 99 ? -11.332 -1.257 8.123 1.00 91.19 99 ILE A N 1
ATOM 775 C CA . ILE A 1 99 ? -10.126 -0.852 7.403 1.00 91.19 99 ILE A CA 1
ATOM 776 C C . ILE A 1 99 ? -9.864 -1.910 6.336 1.00 91.19 99 ILE A C 1
ATOM 778 O O . ILE A 1 99 ? -9.711 -3.092 6.642 1.00 91.19 99 ILE A O 1
ATOM 782 N N . ILE A 1 100 ? -9.807 -1.498 5.075 1.00 91.19 100 ILE A N 1
ATOM 783 C CA . ILE A 1 100 ? -9.578 -2.400 3.949 1.00 91.19 100 ILE A CA 1
ATOM 784 C C . ILE A 1 100 ? -8.199 -2.119 3.368 1.00 91.19 100 ILE A C 1
ATOM 786 O O . ILE A 1 100 ? -7.900 -1.005 2.944 1.00 91.19 100 ILE A O 1
ATOM 790 N N . LEU A 1 101 ? -7.358 -3.147 3.335 1.00 90.62 101 LEU A N 1
ATOM 791 C CA . LEU A 1 101 ? -6.017 -3.107 2.771 1.00 90.62 101 LEU A CA 1
ATOM 792 C C . LEU A 1 101 ? -6.025 -3.849 1.438 1.00 90.62 101 LEU A C 1
ATOM 794 O O . LEU A 1 101 ? -6.283 -5.052 1.390 1.00 90.62 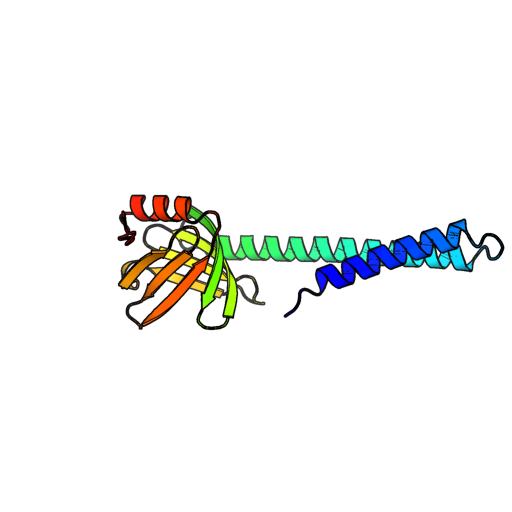101 LEU A O 1
ATOM 798 N N . ILE A 1 102 ? -5.711 -3.150 0.352 1.00 89.69 102 ILE A N 1
ATOM 799 C CA . ILE A 1 102 ? -5.594 -3.747 -0.978 1.00 89.69 102 ILE A CA 1
ATOM 800 C C . ILE A 1 102 ? -4.124 -3.790 -1.380 1.00 89.69 102 ILE A C 1
ATOM 802 O O . ILE A 1 102 ? -3.495 -2.764 -1.644 1.00 89.69 102 ILE A O 1
ATOM 806 N N . ASN A 1 103 ? -3.579 -4.999 -1.483 1.00 86.38 103 ASN A N 1
ATOM 807 C CA . ASN A 1 103 ? -2.245 -5.233 -2.018 1.00 86.38 103 ASN A CA 1
ATOM 808 C C . ASN A 1 103 ? -2.332 -5.617 -3.498 1.00 86.38 103 ASN A C 1
ATOM 810 O O . ASN A 1 103 ? -2.579 -6.776 -3.840 1.00 86.38 103 ASN A O 1
ATOM 814 N N . VAL A 1 104 ? -2.076 -4.653 -4.382 1.00 71.50 104 VAL A N 1
ATOM 815 C CA . VAL A 1 104 ? -2.040 -4.885 -5.837 1.00 71.50 104 VAL A CA 1
ATOM 816 C C . VAL A 1 104 ? -0.657 -5.269 -6.368 1.00 71.50 104 VAL A C 1
ATOM 818 O O . VAL A 1 104 ? -0.483 -5.439 -7.574 1.00 71.50 104 VAL A O 1
ATOM 821 N N . SER A 1 105 ? 0.349 -5.375 -5.494 1.00 69.12 105 SER A N 1
ATOM 822 C CA . SER A 1 105 ? 1.703 -5.785 -5.896 1.00 69.12 105 SER A CA 1
ATOM 823 C C . SER A 1 105 ? 1.745 -7.261 -6.311 1.00 69.12 105 SER A C 1
ATOM 825 O O . SER A 1 105 ? 2.717 -7.723 -6.906 1.00 69.12 105 SER A O 1
ATOM 827 N N . LYS A 1 106 ? 0.692 -8.019 -5.990 1.00 68.44 106 LYS A N 1
ATOM 828 C CA . LYS A 1 106 ? 0.504 -9.421 -6.363 1.00 68.44 106 LYS A CA 1
ATOM 829 C C . LYS A 1 106 ? -0.253 -9.545 -7.694 1.00 68.44 106 LYS A C 1
ATOM 831 O O . LYS A 1 106 ? -0.929 -8.623 -8.144 1.00 68.44 106 LYS A O 1
ATOM 836 N N . ARG A 1 107 ? -0.124 -10.709 -8.346 1.00 66.25 107 ARG A N 1
ATOM 837 C CA . ARG A 1 107 ? -0.809 -11.016 -9.620 1.00 66.25 107 ARG A CA 1
ATOM 838 C C . ARG A 1 107 ? -2.331 -10.928 -9.481 1.00 66.25 107 ARG A C 1
ATOM 840 O O . ARG A 1 107 ? -2.990 -10.434 -10.392 1.00 66.25 107 ARG A O 1
ATOM 847 N N . GLU A 1 108 ? -2.840 -11.347 -8.328 1.00 69.19 108 GLU A N 1
ATOM 848 C CA . GLU A 1 108 ? -4.215 -11.137 -7.891 1.00 69.19 108 GLU A CA 1
ATOM 849 C C . GLU A 1 108 ? -4.218 -10.161 -6.709 1.00 69.19 108 GLU A C 1
ATOM 851 O O . GLU A 1 108 ? -3.385 -10.314 -5.807 1.00 69.19 108 GLU A O 1
ATOM 856 N N . PRO A 1 109 ? -5.098 -9.143 -6.715 1.00 72.50 109 PRO A N 1
ATOM 857 C CA . PRO A 1 109 ? -5.180 -8.192 -5.620 1.00 72.50 109 PRO A CA 1
ATOM 858 C C . PRO A 1 109 ? -5.642 -8.925 -4.363 1.00 72.50 109 PRO A C 1
ATOM 860 O O . PRO A 1 109 ? -6.723 -9.511 -4.338 1.00 72.50 109 PRO A O 1
ATOM 863 N N . VAL A 1 110 ? -4.816 -8.891 -3.322 1.00 80.31 110 VAL A N 1
ATOM 864 C CA . VAL A 1 110 ? -5.199 -9.431 -2.016 1.00 80.31 110 VAL A CA 1
ATOM 865 C C . VAL A 1 110 ? -5.905 -8.325 -1.255 1.00 80.31 110 VAL A C 1
ATOM 867 O O . VAL A 1 110 ? -5.329 -7.255 -1.058 1.00 80.31 110 VAL A O 1
ATOM 870 N N . ILE A 1 111 ? -7.152 -8.592 -0.877 1.00 84.56 111 ILE A N 1
ATOM 871 C CA . ILE A 1 111 ? -7.997 -7.683 -0.109 1.00 84.56 111 ILE A CA 1
ATOM 872 C C . ILE A 1 111 ? -8.054 -8.230 1.313 1.00 84.56 111 ILE A C 1
ATOM 874 O O . ILE A 1 111 ? -8.672 -9.266 1.550 1.00 84.56 111 ILE A O 1
ATOM 878 N N . THR A 1 112 ? -7.409 -7.539 2.243 1.00 86.94 112 THR A N 1
ATOM 879 C CA . THR A 1 112 ? -7.502 -7.836 3.673 1.00 86.94 112 THR A CA 1
ATOM 880 C C . THR A 1 112 ? -8.500 -6.869 4.286 1.00 86.94 112 THR A C 1
ATOM 882 O O . THR A 1 112 ? -8.361 -5.656 4.132 1.00 86.94 112 THR A O 1
ATOM 885 N N . ARG A 1 113 ? -9.515 -7.400 4.961 1.00 89.44 113 ARG A N 1
ATOM 886 C CA . ARG A 1 113 ? -10.497 -6.606 5.700 1.00 89.44 113 ARG A CA 1
ATOM 887 C C . ARG A 1 113 ? -10.166 -6.713 7.177 1.00 89.44 113 ARG A C 1
ATOM 889 O O . ARG A 1 113 ? -9.904 -7.806 7.656 1.00 89.44 113 ARG A O 1
ATOM 896 N N . LEU A 1 114 ? -10.141 -5.576 7.853 1.00 89.25 114 LEU A N 1
ATOM 897 C CA . LEU A 1 114 ? -9.890 -5.467 9.281 1.00 89.25 114 LEU A CA 1
ATOM 898 C C . LEU A 1 114 ? -11.082 -4.731 9.891 1.00 89.25 114 LEU A C 1
ATOM 900 O O . LEU A 1 114 ? -11.081 -3.494 9.962 1.00 89.25 114 LEU A O 1
ATOM 904 N N . PRO A 1 115 ? -12.146 -5.458 10.255 1.00 89.50 115 PRO A N 1
ATOM 905 C CA . PRO A 1 115 ? -13.278 -4.857 10.923 1.00 89.50 115 PRO A CA 1
ATOM 906 C C . PRO A 1 115 ? -12.885 -4.422 12.335 1.00 89.50 115 PRO A C 1
ATOM 908 O O . PRO A 1 115 ? -12.019 -5.003 12.991 1.00 89.50 115 PRO A O 1
ATOM 911 N N . ARG A 1 116 ? -13.552 -3.383 12.836 1.00 87.69 116 ARG A N 1
ATOM 912 C CA . ARG A 1 116 ? -13.244 -2.782 14.137 1.00 87.69 116 ARG A CA 1
ATOM 913 C C . ARG A 1 116 ? -13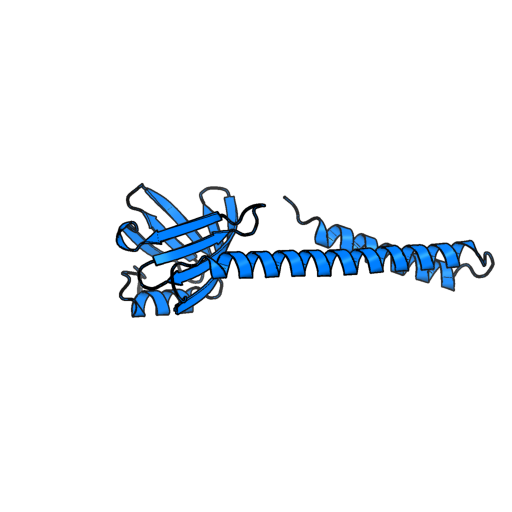.257 -3.767 15.302 1.00 87.69 116 ARG A C 1
ATOM 915 O O . ARG A 1 116 ? -12.457 -3.615 16.213 1.00 87.69 116 ARG A O 1
ATOM 922 N N . HIS A 1 117 ? -14.157 -4.746 15.283 1.00 87.56 117 HIS A N 1
ATOM 923 C CA . HIS A 1 117 ? -14.301 -5.715 16.369 1.00 87.56 117 HIS A CA 1
ATOM 924 C C . HIS A 1 117 ? -13.182 -6.770 16.398 1.00 87.56 117 HIS A C 1
ATOM 926 O O . HIS A 1 117 ? -12.961 -7.372 17.441 1.00 87.56 117 HIS A O 1
ATOM 932 N N . GLU A 1 118 ? -12.460 -6.977 15.292 1.00 86.44 118 GLU A N 1
ATOM 933 C CA . GLU A 1 118 ? -11.284 -7.860 15.240 1.00 86.44 118 GLU A CA 1
ATOM 934 C C . GLU A 1 118 ? -10.002 -7.144 15.690 1.00 86.44 118 GLU A C 1
ATOM 936 O O . GLU A 1 118 ? -8.989 -7.782 15.991 1.00 86.44 118 GLU A O 1
ATOM 941 N N . LEU A 1 119 ? -10.039 -5.811 15.768 1.00 85.50 119 LEU A N 1
ATOM 942 C CA . LEU A 1 119 ? -8.913 -4.993 16.187 1.00 85.50 119 LEU A CA 1
ATOM 943 C C . LEU A 1 119 ? -8.927 -4.814 17.703 1.00 85.50 119 LEU A C 1
ATOM 945 O O . LEU A 1 119 ? -9.808 -4.184 18.282 1.00 85.50 119 LEU A O 1
ATOM 949 N N . ARG A 1 120 ? -7.891 -5.355 18.343 1.00 86.44 120 ARG A N 1
ATOM 950 C CA . ARG A 1 120 ? -7.656 -5.248 19.780 1.00 86.44 120 ARG A CA 1
ATOM 951 C C . ARG A 1 120 ? -7.122 -3.868 20.149 1.00 86.44 120 ARG A C 1
ATOM 953 O O . ARG A 1 120 ? -7.556 -3.299 21.147 1.00 86.44 120 ARG A O 1
ATOM 960 N N . LYS A 1 121 ? -6.144 -3.359 19.391 1.00 85.81 121 LYS A N 1
ATOM 961 C CA . LYS A 1 121 ? -5.497 -2.059 19.637 1.00 85.81 121 LYS A CA 1
ATOM 962 C C . LYS A 1 121 ? -5.072 -1.376 18.342 1.00 85.81 121 LYS A C 1
ATOM 964 O O . LYS A 1 121 ? -4.570 -2.024 17.423 1.00 85.81 121 LYS A O 1
ATOM 969 N N . LEU A 1 122 ? -5.211 -0.052 18.322 1.00 88.50 122 LEU A N 1
ATOM 970 C CA . LEU A 1 122 ? -4.639 0.838 17.313 1.00 88.50 122 LEU A CA 1
ATOM 971 C C . LEU A 1 122 ? -3.712 1.828 18.008 1.00 88.50 122 LEU A C 1
ATOM 973 O O . LEU A 1 122 ? -4.185 2.662 18.771 1.00 88.50 122 LEU A O 1
ATOM 977 N N . ILE A 1 123 ? -2.410 1.740 17.744 1.00 88.38 123 ILE A N 1
ATOM 978 C CA . ILE A 1 123 ? -1.399 2.571 18.405 1.00 88.38 123 ILE A CA 1
ATOM 979 C C . ILE A 1 123 ? -0.723 3.453 17.366 1.00 88.38 123 ILE A C 1
ATOM 981 O O . ILE A 1 123 ? -0.053 2.952 16.459 1.00 88.38 123 ILE A O 1
ATOM 985 N N . LEU A 1 124 ? -0.870 4.765 17.517 1.00 86.38 124 LEU A N 1
ATOM 986 C CA . LEU A 1 124 ? -0.106 5.732 16.746 1.00 86.38 124 LEU A CA 1
ATOM 987 C C . LEU A 1 124 ? 1.315 5.810 17.310 1.00 86.38 124 LEU A C 1
ATOM 989 O O . LEU A 1 124 ? 1.510 6.123 18.483 1.00 86.38 124 LEU A O 1
ATOM 993 N N . VAL A 1 125 ? 2.301 5.557 16.456 1.00 84.38 125 VAL A N 1
ATOM 994 C CA . VAL A 1 125 ? 3.717 5.806 16.724 1.00 84.38 125 VAL A CA 1
ATOM 995 C C . VAL A 1 125 ? 4.138 6.966 15.819 1.00 84.38 125 VAL A C 1
ATOM 997 O O . VAL A 1 125 ? 4.355 6.773 14.617 1.00 84.38 125 VAL A O 1
ATOM 1000 N N . PRO A 1 126 ? 4.185 8.197 16.357 1.00 73.12 126 PRO A N 1
ATOM 1001 C CA . PRO A 1 126 ? 4.476 9.379 15.560 1.00 73.12 126 PRO A CA 1
ATOM 1002 C C . PRO A 1 126 ? 5.843 9.280 14.863 1.00 73.12 126 PRO A C 1
ATOM 1004 O O . PRO A 1 126 ? 6.763 8.670 15.416 1.00 73.12 126 PRO A O 1
ATOM 1007 N N . PRO A 1 127 ? 6.021 9.901 13.681 1.00 69.50 127 PRO A N 1
ATOM 1008 C CA . PRO A 1 127 ? 5.043 10.708 12.935 1.00 69.50 127 PRO A CA 1
ATOM 1009 C C . PRO A 1 127 ? 4.315 9.963 11.796 1.00 69.50 127 PRO A C 1
ATOM 1011 O O . PRO A 1 127 ? 3.403 10.514 11.190 1.00 69.50 127 PRO A O 1
ATOM 1014 N N . VAL A 1 128 ? 4.708 8.728 11.465 1.00 84.31 128 VAL A N 1
ATOM 1015 C CA . VAL A 1 128 ? 4.288 8.063 10.209 1.00 84.31 128 VAL A CA 1
ATOM 1016 C C . VAL A 1 128 ? 3.820 6.619 10.372 1.00 84.31 128 VAL A C 1
ATOM 1018 O O . VAL A 1 128 ? 3.459 5.987 9.377 1.00 84.31 128 VAL A O 1
ATOM 1021 N N . GLU A 1 129 ? 3.837 6.070 11.587 1.00 87.00 129 GLU A N 1
ATOM 1022 C CA . GLU A 1 129 ? 3.580 4.651 11.836 1.00 87.00 129 GLU A CA 1
ATOM 1023 C C . GLU A 1 129 ? 2.285 4.445 12.630 1.00 87.00 129 GLU A C 1
ATOM 1025 O O . GLU A 1 129 ? 2.075 5.028 13.691 1.00 87.00 129 GLU A O 1
ATOM 1030 N N . LEU A 1 130 ? 1.421 3.562 12.136 1.00 89.12 130 LEU A N 1
ATOM 1031 C CA . LEU A 1 130 ? 0.250 3.077 12.856 1.00 89.12 130 LEU A CA 1
ATOM 1032 C C . LEU A 1 130 ? 0.375 1.573 13.052 1.00 89.12 130 LEU A C 1
ATOM 1034 O O . LEU A 1 130 ? 0.496 0.813 12.088 1.00 89.12 130 LEU A O 1
ATOM 1038 N N . ARG A 1 131 ? 0.309 1.142 14.309 1.00 90.25 131 ARG A N 1
ATOM 1039 C CA . ARG A 1 131 ? 0.293 -0.272 14.676 1.00 90.25 131 ARG A CA 1
ATOM 1040 C C . ARG A 1 131 ? -1.141 -0.734 14.860 1.00 90.25 131 ARG A C 1
ATOM 1042 O O . ARG A 1 131 ? -1.876 -0.170 15.665 1.00 90.25 131 ARG A O 1
ATOM 1049 N N . LEU A 1 132 ? -1.505 -1.780 14.137 1.00 89.94 132 LEU A N 1
ATOM 1050 C CA . LEU A 1 132 ? -2.7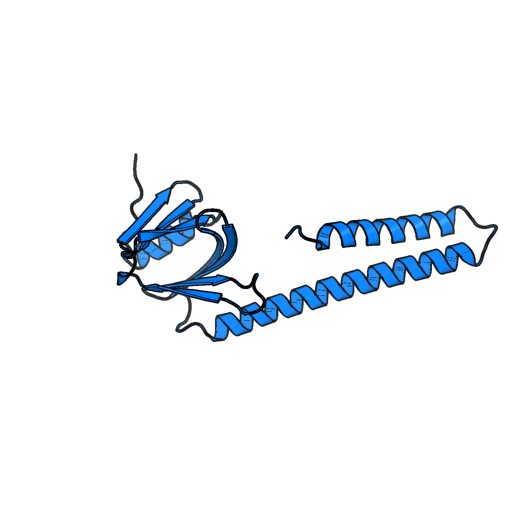67 -2.495 14.249 1.00 89.94 132 LEU A CA 1
ATOM 1051 C C . LEU A 1 132 ? -2.473 -3.844 14.907 1.00 89.94 132 LEU A C 1
ATOM 1053 O O . LEU A 1 132 ? -1.702 -4.641 14.371 1.00 89.94 132 LEU A O 1
ATOM 1057 N N . GLU A 1 133 ? -3.073 -4.100 16.062 1.00 88.75 133 GLU A N 1
ATOM 1058 C CA . GLU A 1 133 ? -3.014 -5.398 16.733 1.00 88.75 133 GLU A CA 1
ATOM 1059 C C . GLU A 1 133 ? -4.415 -6.010 16.727 1.00 88.75 133 GLU A C 1
ATOM 1061 O O . GLU A 1 133 ? -5.368 -5.397 17.210 1.00 88.75 133 GLU A O 1
ATOM 1066 N N . THR A 1 134 ? -4.541 -7.204 16.157 1.00 87.56 134 THR A N 1
ATOM 1067 C CA . THR A 1 134 ? -5.794 -7.978 16.136 1.00 87.56 134 THR A CA 1
ATOM 1068 C C . THR A 1 134 ? -5.911 -8.867 17.375 1.00 87.56 134 THR A C 1
ATOM 1070 O O . THR A 1 134 ? -4.924 -9.100 18.081 1.00 87.56 134 THR A O 1
ATOM 1073 N N . TYR A 1 135 ? -7.112 -9.374 17.659 1.00 85.31 135 TYR A N 1
ATOM 1074 C CA . TYR A 1 135 ? -7.320 -10.335 18.752 1.00 85.31 135 TYR A CA 1
ATOM 1075 C C . TYR A 1 135 ? -6.577 -11.661 18.542 1.00 85.31 135 TYR A C 1
ATOM 1077 O O . TYR A 1 135 ? -6.122 -12.250 19.521 1.00 85.31 135 TYR A O 1
ATOM 1085 N N . ASP A 1 136 ? -6.342 -12.050 17.289 1.00 85.69 136 ASP A N 1
ATOM 1086 C CA . ASP A 1 136 ? -5.583 -13.253 16.918 1.00 85.69 136 ASP A CA 1
ATOM 1087 C C . ASP A 1 136 ? -4.063 -13.093 17.116 1.00 85.69 136 ASP A C 1
ATOM 1089 O O . ASP A 1 136 ? -3.277 -13.998 16.838 1.00 85.69 136 ASP A O 1
ATOM 1093 N N . GLY A 1 137 ? -3.621 -11.926 17.598 1.00 83.06 137 GLY A N 1
ATOM 1094 C CA . GLY A 1 137 ? -2.214 -11.617 17.840 1.00 83.06 137 GLY A CA 1
ATOM 1095 C C . GLY A 1 137 ? -1.454 -11.163 16.594 1.00 83.06 137 GLY A C 1
ATOM 1096 O O . GLY A 1 137 ? -0.264 -10.851 16.692 1.00 83.06 137 GLY A O 1
ATOM 1097 N N . THR A 1 138 ? -2.111 -11.061 15.433 1.00 85.44 138 THR A N 1
ATOM 1098 C CA . THR A 1 138 ? -1.495 -10.502 14.226 1.00 85.44 138 THR A CA 1
ATOM 1099 C C . THR A 1 138 ? -1.204 -9.021 14.434 1.00 85.44 138 THR A C 1
ATOM 1101 O O . THR A 1 138 ? -2.092 -8.241 14.796 1.00 85.44 138 THR A O 1
ATOM 1104 N N . ARG A 1 139 ? 0.050 -8.638 14.177 1.00 87.38 139 ARG A N 1
ATOM 1105 C CA . ARG A 1 139 ? 0.540 -7.261 14.270 1.00 87.38 139 ARG A CA 1
ATOM 1106 C C . ARG A 1 139 ? 0.872 -6.738 12.885 1.00 87.38 139 ARG A C 1
ATOM 1108 O O . ARG A 1 139 ? 1.786 -7.234 12.228 1.00 87.38 139 ARG A O 1
ATOM 1115 N N . LEU A 1 140 ? 0.150 -5.709 12.474 1.00 88.19 140 LEU A N 1
ATOM 1116 C CA . LEU A 1 140 ? 0.318 -5.049 11.190 1.00 88.19 140 LEU A CA 1
ATOM 1117 C C . LEU A 1 140 ? 0.814 -3.623 11.423 1.00 88.19 140 LEU A C 1
ATOM 1119 O O . LEU A 1 140 ? 0.254 -2.882 12.229 1.00 88.19 140 LEU A O 1
ATOM 1123 N N . LEU A 1 141 ? 1.875 -3.237 10.720 1.00 90.19 141 LEU A N 1
ATOM 1124 C CA . LEU A 1 141 ? 2.436 -1.891 10.792 1.00 90.19 141 LEU A CA 1
ATOM 1125 C C . LEU A 1 141 ? 2.143 -1.165 9.482 1.00 90.19 141 LEU A C 1
ATOM 1127 O O . LEU A 1 141 ? 2.603 -1.590 8.422 1.00 90.19 141 LEU A O 1
ATOM 1131 N N . LEU A 1 142 ? 1.384 -0.076 9.550 1.00 90.50 142 LEU A N 1
ATOM 1132 C CA . LEU A 1 142 ? 1.140 0.814 8.422 1.00 90.50 142 LEU A CA 1
ATOM 1133 C C . LEU A 1 142 ? 2.075 2.013 8.501 1.00 90.50 142 LEU A C 1
ATOM 1135 O O . LEU A 1 142 ? 2.170 2.663 9.535 1.00 90.50 142 LEU A O 1
ATOM 1139 N N . LEU A 1 143 ? 2.733 2.312 7.387 1.00 90.00 143 LEU A N 1
ATOM 1140 C CA . LEU A 1 143 ? 3.663 3.426 7.244 1.00 90.00 143 LEU A CA 1
ATOM 1141 C C . LEU A 1 143 ? 3.179 4.335 6.114 1.00 90.00 143 LEU A C 1
ATOM 1143 O O . LEU A 1 143 ? 3.095 3.892 4.965 1.00 90.00 143 LEU A O 1
ATOM 1147 N N . SER A 1 144 ? 2.861 5.590 6.421 1.00 89.06 144 SER A N 1
ATOM 1148 C CA . SER A 1 144 ? 2.419 6.576 5.428 1.00 89.06 144 SER A CA 1
ATOM 1149 C C . SER A 1 144 ? 2.800 7.998 5.849 1.00 89.06 144 SER A C 1
ATOM 1151 O O . SER A 1 144 ? 2.697 8.312 7.034 1.00 89.06 144 SER A O 1
ATOM 1153 N N . PRO A 1 145 ? 3.191 8.881 4.909 1.00 83.75 145 PRO A N 1
ATOM 1154 C CA . PRO A 1 145 ? 3.371 10.302 5.207 1.00 83.75 145 PRO A CA 1
ATOM 1155 C C . PRO A 1 145 ? 2.049 11.012 5.549 1.00 83.75 145 PRO A C 1
ATOM 1157 O O . PRO A 1 145 ? 2.076 12.062 6.174 1.00 83.75 145 PRO A O 1
ATOM 1160 N N . TYR A 1 146 ? 0.899 10.434 5.186 1.00 86.00 146 TYR A N 1
ATOM 1161 C CA . TYR A 1 146 ? -0.436 10.993 5.442 1.00 86.00 146 TYR A CA 1
ATOM 1162 C C . TYR A 1 146 ? -1.118 10.350 6.664 1.00 86.00 146 TYR A C 1
ATOM 1164 O O . TYR A 1 146 ? -2.346 10.264 6.733 1.00 86.00 146 TYR A O 1
ATOM 1172 N N . MET A 1 147 ? -0.331 9.838 7.620 1.00 89.25 147 MET A N 1
ATOM 1173 C CA . MET A 1 147 ? -0.872 9.086 8.756 1.00 89.25 147 MET A CA 1
ATOM 1174 C C . MET A 1 147 ? -1.766 9.949 9.651 1.00 89.25 147 MET A C 1
ATOM 1176 O O . MET A 1 147 ? -2.810 9.485 10.095 1.00 89.25 147 MET A O 1
ATOM 1180 N N . GLU A 1 148 ? -1.408 11.211 9.882 1.00 87.31 148 GLU A N 1
ATOM 1181 C CA . GLU A 1 148 ? -2.196 12.121 10.723 1.00 87.31 148 GLU A CA 1
ATOM 1182 C C . GLU A 1 148 ? -3.624 12.318 10.195 1.00 87.31 148 GLU A C 1
ATOM 1184 O O . GLU A 1 148 ? -4.592 12.232 10.958 1.00 87.31 148 GLU A O 1
ATOM 1189 N N . ASP A 1 149 ? -3.772 12.488 8.878 1.00 89.25 149 ASP A N 1
ATOM 1190 C CA . ASP A 1 149 ? -5.076 12.601 8.226 1.00 89.25 149 ASP A CA 1
ATOM 1191 C C . ASP A 1 149 ? -5.904 11.330 8.388 1.00 89.25 149 ASP A C 1
ATOM 1193 O O . ASP A 1 149 ? -7.104 11.399 8.677 1.00 89.25 149 ASP A O 1
ATOM 1197 N N . PHE A 1 150 ? -5.269 10.166 8.254 1.00 89.75 150 PHE A N 1
ATOM 1198 C CA . PHE A 1 150 ? -5.930 8.883 8.460 1.00 89.75 150 PHE A CA 1
ATOM 1199 C C . PHE A 1 150 ? -6.414 8.715 9.906 1.00 89.75 150 PHE A C 1
ATOM 1201 O O . PHE A 1 150 ? -7.559 8.322 10.137 1.00 89.75 150 PHE A O 1
ATOM 1208 N N . ILE A 1 151 ? -5.589 9.083 10.889 1.00 88.81 151 ILE A N 1
ATOM 1209 C CA . ILE A 1 151 ? -5.943 9.021 12.314 1.00 88.81 151 ILE A CA 1
ATOM 1210 C C . ILE A 1 151 ? -7.096 9.962 12.639 1.00 88.81 151 ILE A C 1
ATOM 1212 O O . ILE A 1 151 ? -7.994 9.594 13.400 1.00 88.81 151 ILE A O 1
ATOM 1216 N N . ARG A 1 152 ? -7.119 11.157 12.043 1.00 88.81 152 ARG A N 1
ATOM 1217 C CA . ARG A 1 152 ? -8.250 12.080 12.166 1.00 88.81 152 ARG A CA 1
ATOM 1218 C C . ARG A 1 152 ? -9.547 11.425 11.684 1.00 88.81 152 ARG A C 1
ATOM 1220 O O . ARG A 1 152 ? -10.542 11.484 12.401 1.00 88.81 152 ARG A O 1
ATOM 1227 N N . HIS A 1 153 ? -9.532 10.739 10.539 1.00 90.62 153 HIS A N 1
ATOM 1228 C CA . HIS A 1 153 ? -10.706 10.016 10.028 1.00 90.62 153 HIS A CA 1
ATOM 1229 C C . HIS A 1 153 ? -11.118 8.836 10.912 1.00 90.62 153 HIS A C 1
ATOM 1231 O O . HIS A 1 153 ? -12.308 8.659 11.172 1.00 90.62 153 HIS A O 1
ATOM 1237 N N . LEU A 1 154 ? -10.157 8.078 11.442 1.00 89.75 154 LEU A N 1
ATOM 1238 C CA . LEU A 1 154 ? -10.429 7.019 12.414 1.00 89.75 154 LEU A CA 1
ATOM 1239 C C . LEU A 1 154 ? -11.114 7.577 13.670 1.00 89.75 154 LEU A C 1
ATOM 1241 O O . LEU A 1 154 ? -12.152 7.064 14.087 1.00 89.75 154 LEU A O 1
ATOM 1245 N N . ARG A 1 155 ? -10.595 8.670 14.240 1.00 88.50 155 ARG A N 1
ATOM 1246 C CA . ARG A 1 155 ? -11.184 9.323 15.421 1.00 88.50 155 ARG A CA 1
ATOM 1247 C C . ARG A 1 155 ? -12.590 9.862 15.150 1.00 88.50 155 ARG A C 1
ATOM 1249 O O . ARG A 1 155 ? -13.463 9.677 15.991 1.00 88.50 155 ARG A O 1
ATOM 1256 N N . MET A 1 156 ? -12.840 10.453 13.977 1.00 88.25 156 MET A N 1
ATOM 1257 C CA . MET A 1 156 ? -14.190 10.877 13.566 1.00 88.25 156 MET A CA 1
ATOM 1258 C C . MET A 1 156 ? -15.161 9.693 13.451 1.00 88.25 156 MET A C 1
ATOM 1260 O O . MET A 1 156 ? -16.324 9.814 13.819 1.00 88.25 156 MET A O 1
ATOM 1264 N N . GLY A 1 157 ? -14.678 8.526 13.011 1.00 83.75 157 GLY A N 1
ATOM 1265 C CA . GLY A 1 157 ? -15.428 7.264 13.027 1.00 83.75 157 GLY A CA 1
ATOM 1266 C C . GLY A 1 157 ? -15.547 6.612 14.413 1.00 83.75 157 GLY A C 1
ATOM 1267 O O . GLY A 1 157 ? -15.991 5.467 14.523 1.00 83.75 157 GLY A O 1
ATOM 1268 N N . GLY A 1 158 ? -15.108 7.297 15.473 1.00 85.06 158 GLY A N 1
ATOM 1269 C CA . GLY A 1 158 ? -15.158 6.827 16.854 1.00 85.06 158 GLY A CA 1
ATOM 1270 C C . GLY A 1 158 ? -14.196 5.681 17.165 1.00 85.06 158 GLY A C 1
ATOM 1271 O O . GLY A 1 158 ? -14.435 4.954 18.130 1.00 85.06 158 GLY A O 1
ATOM 1272 N N . TRP A 1 159 ? -13.160 5.459 16.352 1.00 88.00 159 TRP A N 1
ATOM 1273 C CA . TRP A 1 159 ? -12.170 4.412 16.591 1.00 88.00 159 TRP A CA 1
ATOM 1274 C C . TRP A 1 159 ? -11.254 4.769 17.773 1.00 88.00 159 TRP A C 1
ATOM 1276 O O . TRP A 1 159 ? -10.762 5.900 17.838 1.00 88.00 159 TRP A O 1
ATOM 1286 N N . PRO A 1 160 ? -10.979 3.817 18.684 1.00 79.25 160 PRO A N 1
ATOM 1287 C CA . PRO A 1 160 ? -10.077 4.040 19.805 1.00 79.25 160 PRO A CA 1
ATOM 1288 C C . PRO A 1 160 ? -8.632 3.951 19.306 1.00 79.25 160 PRO A C 1
ATOM 1290 O O . PRO A 1 160 ? -8.048 2.873 19.230 1.00 79.25 160 PRO A O 1
ATOM 1293 N N . VAL A 1 161 ? -8.085 5.091 18.889 1.00 83.94 161 VAL A N 1
ATOM 1294 C CA . VAL A 1 161 ? -6.673 5.210 18.520 1.00 83.94 161 VAL A CA 1
ATOM 1295 C C . VAL A 1 161 ? -5.902 5.706 19.733 1.00 83.94 161 VAL A C 1
ATOM 1297 O O . VAL A 1 161 ? -5.991 6.886 20.086 1.00 83.94 161 VAL A O 1
ATOM 1300 N N . ASP A 1 162 ? -5.115 4.815 20.324 1.00 82.06 162 ASP A N 1
ATOM 1301 C CA . ASP A 1 162 ? -4.163 5.149 21.371 1.00 82.06 162 ASP A CA 1
ATOM 1302 C C . ASP A 1 162 ? -3.054 6.000 20.744 1.00 82.06 162 ASP A C 1
ATOM 1304 O O . ASP A 1 162 ? -2.259 5.543 19.921 1.00 82.06 162 ASP A O 1
ATOM 1308 N N . GLY A 1 163 ? -3.018 7.274 21.106 1.00 61.31 163 GLY A N 1
ATOM 1309 C CA . GLY A 1 163 ? -1.890 8.152 20.844 1.00 61.31 163 GLY A CA 1
ATOM 1310 C C . GLY A 1 163 ? -1.541 8.804 22.162 1.00 61.31 163 GLY A C 1
ATOM 1311 O O . GLY A 1 163 ? -2.432 9.350 22.805 1.00 61.31 163 GLY A O 1
ATOM 1312 N N . GLN A 1 164 ? -0.286 8.727 22.588 1.00 46.53 164 GLN A N 1
ATOM 1313 C CA . GLN A 1 164 ? 0.177 9.586 23.672 1.00 46.53 164 GLN A CA 1
ATOM 1314 C C . GLN A 1 164 ? 0.027 11.048 23.224 1.00 46.53 164 GLN A C 1
ATOM 1316 O O . GLN A 1 164 ? 0.613 11.421 22.207 1.00 46.53 164 GLN A O 1
ATOM 1321 N N . PRO A 1 165 ? -0.703 11.898 23.961 1.00 43.19 165 PRO A N 1
ATOM 1322 C CA . PRO A 1 165 ? -0.164 13.196 24.297 1.00 43.19 165 PRO A CA 1
ATOM 1323 C C . PRO A 1 165 ? 0.858 12.969 25.421 1.00 43.19 165 PRO A C 1
ATOM 1325 O O . PRO A 1 165 ? 0.492 12.588 26.533 1.00 43.19 165 PRO A O 1
ATOM 1328 N N . SER A 1 166 ? 2.141 13.130 25.116 1.00 39.94 166 SER A N 1
ATOM 1329 C CA . SER A 1 166 ? 3.136 13.519 26.119 1.00 39.94 166 SER A CA 1
ATOM 1330 C C . SER A 1 166 ? 3.468 14.978 25.884 1.00 39.94 166 SER A C 1
ATOM 1332 O O . SER A 1 166 ? 3.810 15.267 24.713 1.00 39.94 166 SER A O 1
#

pLDDT: mean 78.1, std 11.36, range [38.5, 92.0]

Secondary structure (DSSP, 8-state):
---HHHHHHHHHHHHHHHHHHHHHH-TT-SHHHHHHHHHHHHHHHHHHHHHHHHHHHHHHHHHHHHTT-SS--SEEEEEEEEETTEEEEEEEEEETTEEEEEETTSSS-EEEEEEGGGEEEEEEETTTEEEEEETT--EEEEE-TTHHHHHHHHHHTT--EE----